Protein AF-A0A951IIK2-F1 (afdb_monomer)

Foldseek 3Di:
DPPFKDKDKDKDWADPDDDGIDIDIWIFIAGNVVGDTDAPVLWFDLVLLVVVLVLQVVVVCVVPVPQQDQLQADPVRHGDRLSVLSSVQSRDNRQWGDDDFWIKGKDAACSRSHHPVVGIDIRIGGLVSCVVRTDPPDDDDD

Nearest PDB structures (foldseek):
  3cyg-assembly2_A  TM=8.219E-01  e=9.522E-06  Fervidobacterium nodosum Rt17-B1
  3s5t-assembly1_A-2  TM=7.894E-01  e=4.458E-05  Bacteroides fragilis NCTC 9343
  3cyg-assembly3_B  TM=7.961E-01  e=1.298E-04  Fervidobacterium nodosum Rt17-B1
  4e72-assembly1_A  TM=6.675E-01  e=1.853E-04  Pseudomonas aerugin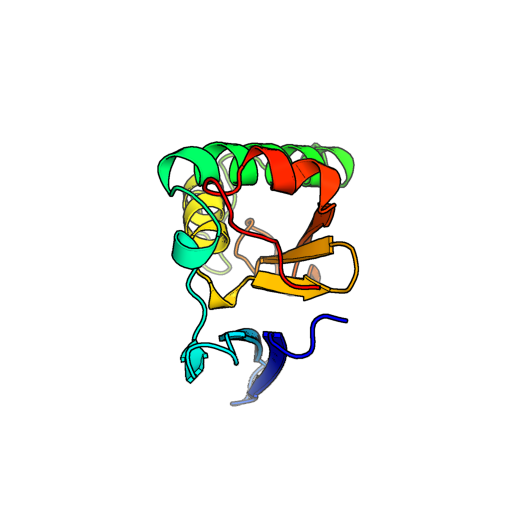osa PAO1
  5dkt-assembly1_A  TM=3.967E-01  e=9.128E+00  Plasmodium falciparum 3D7

Secondary structure (DSSP, 8-state):
--TTEEEEEEEEEE--SSSS-EEEEEEEEEETTTTEEPPHHHHB-HHHHHHHHHHHHHHHHTT-TTS--TT-B-TT-PBP-HHHHHHHHHH-GGGEEEETTEEEEEE-TTTTS--GGG--EEEEEEHHHHGGGBPTT-----

Sequence (142 aa):
MSDRFISVSINSYEYNGGTHGWNETHYLNVDLEHGKAAELEDFFELSRLTRVIALCRQNFHSSNPEEIELDARDAEGKAISVSQNFRRVVLDPDNWSFSKTRAHIRFGIGDLGGGYAQGEQFCTLRYADLRPLLRPGKVLPP

Structure (mmCIF, N/CA/C/O backbone):
data_AF-A0A951IIK2-F1
#
_entry.id   AF-A0A951IIK2-F1
#
loop_
_atom_site.group_PDB
_atom_site.id
_atom_site.type_symbol
_atom_site.label_atom_id
_atom_site.label_alt_id
_atom_site.label_comp_id
_atom_site.label_asym_id
_atom_site.label_entity_id
_atom_site.label_seq_id
_atom_site.pdbx_PDB_ins_code
_atom_site.Cartn_x
_atom_site.Cartn_y
_atom_site.Cartn_z
_atom_site.occupancy
_atom_site.B_iso_or_equiv
_atom_site.auth_seq_id
_atom_site.auth_comp_id
_atom_site.auth_asym_id
_atom_site.auth_atom_id
_atom_site.pdbx_PDB_model_num
ATOM 1 N N . MET A 1 1 ? -3.163 -10.610 17.455 1.00 46.59 1 MET A N 1
ATOM 2 C CA . MET A 1 1 ? -3.860 -10.913 16.199 1.00 46.59 1 MET A CA 1
ATOM 3 C C . MET A 1 1 ? -5.321 -10.653 16.497 1.00 46.59 1 MET A C 1
ATOM 5 O O . MET A 1 1 ? -5.799 -11.125 17.515 1.00 46.59 1 MET A O 1
ATOM 9 N N . SER A 1 2 ? -5.943 -9.746 15.759 1.00 54.03 2 SER A N 1
ATOM 10 C CA . SER A 1 2 ? -7.384 -9.536 15.765 1.00 54.03 2 SER A CA 1
ATOM 11 C C . SER A 1 2 ? -7.933 -10.618 14.861 1.00 54.03 2 SER A C 1
ATOM 13 O O . SER A 1 2 ? -7.572 -10.666 13.688 1.00 54.03 2 SER A O 1
ATOM 15 N N . ASP A 1 3 ? -8.803 -11.461 15.397 1.00 69.19 3 ASP A N 1
ATOM 16 C CA . ASP A 1 3 ? -9.448 -12.547 14.653 1.00 69.19 3 ASP A CA 1
ATOM 17 C C . ASP A 1 3 ? -10.452 -12.020 13.605 1.00 69.19 3 ASP A C 1
ATOM 19 O O . ASP A 1 3 ? -11.256 -12.776 13.070 1.00 69.19 3 ASP A O 1
ATOM 23 N N . ARG A 1 4 ? -10.443 -10.705 13.338 1.00 83.69 4 ARG A N 1
ATOM 24 C CA . ARG A 1 4 ? -11.416 -9.989 12.509 1.00 83.69 4 ARG A CA 1
ATOM 25 C C . ARG A 1 4 ? -10.837 -9.403 11.221 1.00 83.69 4 ARG A C 1
ATOM 27 O O . ARG A 1 4 ? -11.552 -8.709 10.509 1.00 83.69 4 ARG A O 1
ATOM 34 N N . PHE A 1 5 ? -9.560 -9.640 10.922 1.00 89.62 5 PHE A N 1
ATOM 35 C CA . PHE A 1 5 ? -8.944 -9.125 9.701 1.00 89.62 5 PHE A CA 1
ATOM 36 C C . PHE A 1 5 ? -7.944 -10.106 9.099 1.00 89.62 5 PHE A C 1
ATOM 38 O O . PHE A 1 5 ? -7.133 -10.689 9.819 1.00 89.62 5 PHE A O 1
ATOM 45 N N . ILE A 1 6 ? -7.966 -10.231 7.774 1.00 91.31 6 ILE A N 1
ATOM 46 C CA . ILE A 1 6 ? -6.995 -11.013 7.007 1.00 91.31 6 ILE A CA 1
ATOM 47 C C . ILE A 1 6 ? -6.323 -10.099 5.986 1.00 91.31 6 ILE A C 1
ATOM 49 O O . ILE A 1 6 ? -6.997 -9.376 5.262 1.00 91.31 6 ILE A O 1
ATOM 53 N N . SER A 1 7 ? -4.995 -10.176 5.909 1.00 93.50 7 SER A N 1
ATOM 54 C CA . SER A 1 7 ? -4.205 -9.614 4.813 1.00 93.50 7 SER A CA 1
ATOM 55 C C . SER A 1 7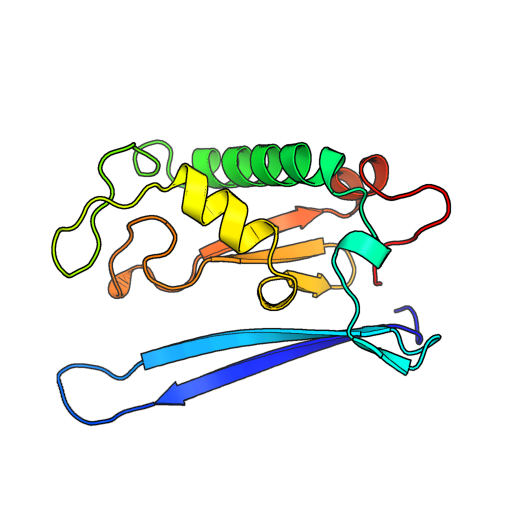 ? -3.553 -10.772 4.061 1.00 93.50 7 SER A C 1
ATOM 57 O O . SER A 1 7 ? -2.800 -11.546 4.657 1.00 93.50 7 SER A O 1
ATOM 59 N N . VAL A 1 8 ? -3.880 -10.934 2.781 1.00 94.00 8 VAL A N 1
ATOM 60 C CA . VAL A 1 8 ? -3.357 -12.002 1.920 1.00 94.00 8 VAL A CA 1
ATOM 61 C C . VAL A 1 8 ? -2.459 -11.392 0.859 1.00 94.00 8 VAL A C 1
ATOM 63 O O . VAL A 1 8 ? -2.852 -10.438 0.203 1.00 94.00 8 VAL A O 1
ATOM 66 N N . SER A 1 9 ? -1.276 -11.971 0.664 1.00 95.31 9 SER A N 1
ATOM 67 C CA . SER A 1 9 ? -0.403 -11.669 -0.471 1.00 95.31 9 SER A CA 1
ATOM 68 C C . SER A 1 9 ? -0.716 -12.615 -1.627 1.00 95.31 9 SER A C 1
ATOM 70 O O . SER A 1 9 ? -0.683 -13.836 -1.461 1.00 95.31 9 SER A O 1
ATOM 72 N N . ILE A 1 10 ? -1.010 -12.048 -2.791 1.00 95.50 10 ILE A N 1
ATOM 73 C CA . ILE A 1 10 ? -1.274 -12.759 -4.037 1.00 95.50 10 ILE A CA 1
ATOM 74 C C . ILE A 1 10 ? -0.110 -12.454 -4.970 1.00 95.50 10 ILE A C 1
ATOM 76 O O . ILE A 1 10 ? 0.034 -11.333 -5.445 1.00 95.50 10 ILE A O 1
ATOM 80 N N . ASN A 1 11 ? 0.727 -13.458 -5.216 1.00 94.50 11 ASN A N 1
ATOM 81 C CA . ASN A 1 11 ? 1.890 -13.333 -6.086 1.00 94.50 11 ASN A CA 1
ATOM 82 C C . ASN A 1 11 ? 1.590 -14.061 -7.390 1.00 94.50 11 ASN A C 1
ATOM 84 O O . ASN A 1 11 ? 1.240 -15.244 -7.378 1.00 94.50 11 ASN A O 1
ATOM 88 N N . SER A 1 12 ? 1.736 -13.358 -8.501 1.00 93.38 12 SER A N 1
ATOM 89 C CA . SER A 1 12 ? 1.581 -13.903 -9.841 1.00 93.38 12 SER A CA 1
ATOM 90 C C . SER A 1 12 ? 2.909 -13.838 -10.583 1.00 93.38 12 SER A C 1
ATOM 92 O O . SER A 1 12 ? 3.729 -12.947 -10.354 1.00 93.38 12 SER A O 1
ATOM 94 N N . TYR A 1 13 ? 3.133 -14.824 -11.444 1.00 93.06 13 TYR A N 1
ATOM 95 C CA . TYR A 1 13 ? 4.263 -14.865 -12.355 1.00 93.06 13 TYR A CA 1
ATOM 96 C C . TYR A 1 13 ? 3.772 -15.338 -13.714 1.00 93.06 13 TYR A C 1
ATOM 98 O O . TYR A 1 13 ? 3.099 -16.366 -13.814 1.00 93.06 13 TYR A O 1
ATOM 106 N N . GLU A 1 14 ? 4.140 -14.600 -14.748 1.00 93.69 14 GLU A N 1
ATOM 107 C CA . GLU A 1 14 ? 3.800 -14.889 -16.129 1.00 93.69 14 GLU A CA 1
ATOM 108 C C . GLU A 1 14 ? 5.072 -14.888 -16.984 1.00 93.69 14 GLU A C 1
ATOM 110 O O . GLU A 1 14 ? 5.948 -14.033 -16.841 1.00 93.69 14 GLU A O 1
ATOM 115 N N . TYR A 1 15 ? 5.191 -15.865 -17.883 1.00 95.06 15 TYR A N 1
ATOM 116 C CA . TYR A 1 15 ? 6.284 -15.934 -18.848 1.00 95.06 15 TYR A CA 1
ATOM 117 C C . TYR A 1 15 ? 5.742 -16.292 -20.226 1.00 95.06 15 TYR A C 1
ATOM 119 O O . TYR A 1 15 ? 5.402 -17.443 -20.498 1.00 95.06 15 TYR A O 1
ATOM 127 N N . ASN A 1 16 ? 5.727 -15.295 -21.108 1.00 92.69 16 ASN A N 1
ATOM 128 C CA . ASN A 1 16 ? 5.167 -15.401 -22.456 1.00 92.69 16 ASN A CA 1
ATOM 129 C C . ASN A 1 16 ? 6.264 -15.416 -23.537 1.00 92.69 16 ASN A C 1
ATOM 131 O O . ASN A 1 16 ? 6.017 -15.061 -24.689 1.00 92.69 16 ASN A O 1
ATOM 135 N N . GLY A 1 17 ? 7.486 -15.818 -23.165 1.00 91.19 17 GLY A N 1
ATOM 136 C CA . GLY A 1 17 ? 8.693 -15.694 -23.989 1.00 91.19 17 GLY A CA 1
ATOM 137 C C . GLY A 1 17 ? 9.448 -14.375 -23.759 1.00 91.19 17 GLY A C 1
ATOM 138 O O . GLY A 1 17 ? 8.953 -13.469 -23.097 1.00 91.19 17 GLY A O 1
ATOM 139 N N . GLY A 1 18 ? 10.672 -14.270 -24.292 1.00 90.56 18 GLY A N 1
ATOM 140 C CA . GLY A 1 18 ? 11.559 -13.109 -24.106 1.00 90.56 18 GLY A CA 1
ATOM 141 C C . GLY A 1 18 ? 12.636 -13.312 -23.032 1.00 90.56 18 GLY A C 1
ATOM 142 O O . GLY A 1 18 ? 12.906 -14.441 -22.614 1.00 90.56 18 GLY A O 1
ATOM 143 N N . THR A 1 19 ? 13.279 -12.212 -22.620 1.00 87.75 19 THR A N 1
ATOM 144 C CA . THR A 1 19 ? 14.479 -12.218 -21.757 1.00 87.75 19 THR A CA 1
ATOM 145 C C . THR A 1 19 ? 14.182 -12.549 -20.291 1.00 87.75 19 THR A C 1
ATOM 147 O O . THR A 1 19 ? 15.019 -13.149 -19.622 1.00 87.75 19 THR A O 1
ATOM 150 N N . HIS A 1 20 ? 13.007 -12.186 -19.779 1.00 86.88 20 HIS A N 1
ATOM 151 C CA . HIS A 1 20 ? 12.573 -12.499 -18.416 1.00 86.88 20 HIS A CA 1
ATOM 152 C C . HIS A 1 20 ? 11.043 -12.600 -18.344 1.00 86.88 20 HIS A C 1
ATOM 154 O O . HIS A 1 20 ? 10.345 -12.176 -19.263 1.00 86.88 20 HIS A O 1
ATOM 160 N N . GLY A 1 21 ? 10.533 -13.191 -17.261 1.00 87.44 21 GLY A N 1
ATOM 161 C CA . GLY A 1 21 ? 9.101 -13.166 -16.950 1.00 87.44 21 GLY A CA 1
ATOM 162 C C . GLY A 1 21 ? 8.672 -11.845 -16.326 1.00 87.44 21 GLY A C 1
ATOM 163 O O . GLY A 1 21 ? 9.484 -10.939 -16.134 1.00 87.44 21 GLY A O 1
ATOM 164 N N . TRP A 1 22 ? 7.390 -11.761 -16.009 1.00 86.44 22 TRP A N 1
ATOM 165 C CA . TRP A 1 22 ? 6.778 -10.666 -15.278 1.00 86.44 22 TRP A CA 1
ATOM 166 C C . TRP A 1 22 ? 6.214 -11.209 -13.971 1.00 86.44 22 TRP A C 1
ATOM 168 O O . TRP A 1 22 ? 5.518 -12.223 -13.975 1.00 86.44 22 TRP A O 1
ATOM 178 N N . ASN A 1 23 ? 6.526 -10.559 -12.854 1.00 88.94 23 ASN A N 1
ATOM 179 C CA . ASN A 1 23 ? 5.944 -10.876 -11.558 1.00 88.94 23 ASN A CA 1
ATOM 180 C C . ASN A 1 23 ? 5.152 -9.685 -11.032 1.00 88.94 23 ASN A C 1
ATOM 182 O O . ASN A 1 23 ? 5.547 -8.535 -11.214 1.00 88.94 23 ASN A O 1
ATOM 186 N N . GLU A 1 24 ? 4.065 -9.975 -10.333 1.00 88.81 24 GLU A N 1
ATOM 187 C CA . GLU A 1 24 ? 3.239 -8.949 -9.716 1.00 88.81 24 GLU A CA 1
ATOM 188 C C . GLU A 1 24 ? 2.649 -9.451 -8.398 1.00 88.81 24 GLU A C 1
ATOM 190 O O . GLU A 1 24 ? 2.118 -10.564 -8.327 1.00 88.81 24 GLU A O 1
ATOM 195 N N . THR A 1 25 ? 2.746 -8.617 -7.365 1.00 93.19 25 THR A N 1
ATOM 196 C CA . THR A 1 25 ? 2.243 -8.887 -6.014 1.00 93.19 25 THR A CA 1
ATOM 197 C C . THR A 1 25 ? 1.080 -7.965 -5.647 1.00 93.19 25 THR A C 1
ATOM 199 O O . THR A 1 25 ? 1.298 -6.803 -5.342 1.00 93.19 25 THR A O 1
ATOM 202 N N . HIS A 1 26 ? -0.144 -8.463 -5.542 1.00 94.12 26 HIS A N 1
ATOM 203 C CA . HIS A 1 26 ? -1.254 -7.670 -4.988 1.00 94.12 26 HIS A CA 1
ATOM 204 C C . HIS A 1 26 ? -1.658 -8.184 -3.617 1.00 94.12 26 HIS A C 1
ATOM 206 O O . HIS A 1 26 ? -1.362 -9.325 -3.253 1.00 94.12 26 HIS A O 1
ATOM 212 N N . TYR A 1 27 ? -2.346 -7.354 -2.846 1.00 96.31 27 TYR A N 1
ATOM 213 C CA . TYR A 1 27 ? -2.831 -7.715 -1.527 1.00 96.31 27 TYR A CA 1
ATOM 214 C C . TYR A 1 27 ? -4.348 -7.673 -1.463 1.00 96.31 27 TYR A C 1
ATOM 216 O O . TYR A 1 27 ? -4.976 -6.705 -1.867 1.00 96.31 27 TYR A O 1
ATOM 224 N N . LEU A 1 28 ? -4.934 -8.714 -0.875 1.00 95.31 28 LEU A N 1
ATOM 225 C CA . LEU A 1 28 ? -6.344 -8.732 -0.519 1.00 95.31 28 LEU A CA 1
ATOM 226 C C . LEU A 1 28 ? -6.476 -8.541 0.987 1.00 95.31 28 LEU A C 1
ATOM 228 O O . LEU A 1 28 ? -6.037 -9.374 1.783 1.00 95.31 28 LEU A O 1
ATOM 232 N N . ASN A 1 29 ? -7.118 -7.445 1.363 1.00 95.12 29 ASN A N 1
ATOM 233 C CA . ASN A 1 29 ? -7.411 -7.097 2.741 1.00 95.12 29 ASN A CA 1
ATOM 234 C C . ASN A 1 29 ? -8.892 -7.344 3.015 1.00 95.12 29 ASN A C 1
ATOM 236 O O . ASN A 1 29 ? -9.742 -6.790 2.327 1.00 95.12 29 ASN A O 1
ATOM 240 N N . VAL A 1 30 ? -9.213 -8.180 4.000 1.00 94.25 30 VAL A N 1
ATOM 241 C CA . VAL A 1 30 ? -10.589 -8.603 4.291 1.00 94.25 30 VAL A CA 1
ATOM 242 C C . VAL A 1 30 ? -10.954 -8.239 5.720 1.00 94.25 30 VAL A C 1
ATOM 244 O O . VAL A 1 30 ? -10.312 -8.688 6.672 1.00 94.25 30 VAL A O 1
ATOM 247 N N . ASP A 1 31 ? -12.026 -7.466 5.855 1.00 91.38 31 ASP A N 1
ATOM 248 C CA . ASP A 1 31 ? -12.722 -7.235 7.112 1.00 91.38 31 ASP A CA 1
ATOM 249 C C . ASP A 1 31 ? -13.691 -8.399 7.358 1.00 91.38 31 ASP A C 1
ATOM 251 O O . ASP A 1 31 ? -14.721 -8.531 6.690 1.00 91.38 31 ASP A O 1
ATOM 255 N N . LEU A 1 32 ? -13.346 -9.264 8.313 1.00 90.31 32 LEU A N 1
ATOM 256 C CA . LEU A 1 32 ? -14.142 -10.445 8.643 1.00 90.31 32 LEU A CA 1
ATOM 257 C C . LEU A 1 32 ? -15.382 -10.111 9.475 1.00 90.31 32 LEU A C 1
ATOM 259 O O . LEU A 1 32 ? -16.304 -10.919 9.523 1.00 90.31 32 LEU A O 1
ATOM 263 N N . GLU A 1 33 ? -15.418 -8.953 10.137 1.00 87.38 33 GLU A N 1
ATOM 264 C CA . GLU A 1 33 ? -16.589 -8.527 10.908 1.00 87.38 33 GLU A CA 1
ATOM 265 C C . GLU A 1 33 ? -17.741 -8.155 9.973 1.00 87.38 33 GLU A C 1
ATOM 267 O O . GLU A 1 33 ? -18.891 -8.508 10.230 1.00 87.38 33 GLU A O 1
ATOM 272 N N . HIS A 1 34 ? -17.417 -7.502 8.857 1.00 89.31 34 HIS A N 1
ATOM 273 C CA . HIS A 1 34 ? -18.400 -7.067 7.864 1.00 89.31 34 HIS A CA 1
ATOM 274 C C . HIS A 1 34 ? -18.466 -7.972 6.624 1.00 89.31 34 HIS A C 1
ATOM 276 O O . HIS A 1 34 ? -19.339 -7.778 5.780 1.00 89.31 34 HIS A O 1
ATOM 282 N N . GLY A 1 35 ? -17.564 -8.951 6.500 1.00 91.94 35 GLY A N 1
ATOM 283 C CA . GLY A 1 35 ? -17.532 -9.900 5.386 1.00 91.94 35 GLY A CA 1
ATOM 284 C C . GLY A 1 35 ? -17.230 -9.246 4.035 1.00 91.94 35 GLY A C 1
ATOM 285 O O . GLY A 1 35 ? -17.811 -9.642 3.026 1.00 91.94 35 GLY A O 1
ATOM 286 N N . LYS A 1 36 ? -16.361 -8.228 4.009 1.00 94.25 36 LYS A N 1
ATOM 287 C CA . LYS A 1 36 ? -16.052 -7.448 2.799 1.00 94.25 36 LYS A CA 1
ATOM 288 C C . LYS A 1 36 ? -14.553 -7.220 2.609 1.00 94.25 36 LYS A C 1
ATOM 290 O O . LYS A 1 36 ? -13.780 -7.290 3.565 1.00 94.25 36 LYS A O 1
ATOM 295 N N . ALA A 1 37 ? -14.165 -6.891 1.377 1.00 94.19 37 ALA A N 1
ATOM 296 C CA . ALA A 1 37 ? -12.862 -6.289 1.122 1.00 94.19 37 ALA A CA 1
ATOM 297 C C . ALA A 1 37 ? -12.760 -4.959 1.885 1.00 94.19 37 ALA A C 1
ATOM 299 O O . ALA A 1 37 ? -13.720 -4.184 1.941 1.00 94.19 37 ALA A O 1
ATOM 300 N N . ALA A 1 38 ? -11.624 -4.750 2.537 1.00 92.81 38 ALA A N 1
ATOM 301 C CA . ALA A 1 38 ? -11.354 -3.561 3.315 1.00 92.81 38 ALA A CA 1
ATOM 302 C C . ALA A 1 38 ? -10.770 -2.482 2.407 1.00 92.81 38 ALA A C 1
ATOM 304 O O . ALA A 1 38 ? -9.736 -2.681 1.770 1.00 92.81 38 ALA A O 1
ATOM 305 N N . GLU A 1 39 ? -11.415 -1.326 2.403 1.00 92.31 39 GLU A N 1
ATOM 306 C CA . GLU A 1 39 ? -10.985 -0.164 1.639 1.00 92.31 39 GLU A CA 1
ATOM 307 C C . GLU A 1 39 ? -10.122 0.750 2.514 1.00 92.31 39 GLU A C 1
ATOM 309 O O . GLU A 1 39 ? -10.263 0.787 3.740 1.00 92.31 39 GLU A O 1
ATOM 314 N N . LEU A 1 40 ? -9.264 1.579 1.912 1.00 91.25 40 LEU A N 1
ATOM 315 C CA . LEU A 1 40 ? -8.485 2.559 2.686 1.00 91.25 40 LEU A CA 1
ATOM 316 C C . LEU A 1 40 ? -9.382 3.522 3.471 1.00 91.25 40 LEU A C 1
ATOM 318 O O . LEU A 1 40 ? -9.029 3.951 4.572 1.00 91.25 40 LEU A O 1
ATOM 322 N N . GLU A 1 41 ? -10.560 3.829 2.930 1.00 89.81 41 GLU A N 1
ATOM 323 C CA . GLU A 1 41 ? -11.547 4.689 3.576 1.00 89.81 41 GLU A CA 1
ATOM 324 C C . GLU A 1 41 ? -12.156 4.086 4.843 1.00 89.81 41 GLU A C 1
ATOM 326 O O . GLU A 1 41 ? -12.640 4.841 5.690 1.00 89.81 41 GLU A O 1
ATOM 331 N N . ASP A 1 42 ? -12.099 2.763 5.019 1.00 89.25 42 ASP A N 1
ATOM 332 C CA . ASP A 1 42 ? -12.566 2.105 6.240 1.00 89.25 42 ASP A CA 1
ATOM 333 C C . ASP A 1 42 ? -11.671 2.439 7.446 1.00 89.25 42 ASP A C 1
ATOM 335 O O . ASP A 1 42 ? -12.141 2.418 8.591 1.00 89.25 42 ASP A O 1
ATOM 339 N N . PHE A 1 43 ? -10.409 2.811 7.196 1.00 88.56 43 PHE A N 1
ATOM 340 C CA . PHE A 1 43 ? -9.403 3.129 8.214 1.00 88.56 43 PHE A CA 1
ATOM 341 C C . PHE A 1 43 ? -9.071 4.618 8.274 1.00 88.56 43 PHE A C 1
ATOM 343 O O . PHE A 1 43 ? -8.985 5.195 9.360 1.00 88.56 43 PHE A O 1
ATOM 350 N N . PHE A 1 44 ? -8.875 5.242 7.114 1.00 90.75 44 PHE A N 1
ATOM 351 C CA . PHE A 1 44 ? -8.322 6.582 6.975 1.00 90.75 44 PHE A CA 1
ATOM 352 C C . PHE A 1 44 ? -9.348 7.553 6.388 1.00 90.75 44 PHE A C 1
ATOM 354 O O . PHE A 1 44 ? -10.221 7.197 5.597 1.00 90.75 44 PHE A O 1
ATOM 361 N N . GLU A 1 45 ? -9.229 8.827 6.756 1.00 84.69 45 GLU A N 1
ATOM 362 C CA . GLU A 1 45 ? -9.840 9.897 5.967 1.00 84.69 45 GLU A CA 1
ATOM 363 C C . GLU A 1 45 ? -8.962 10.132 4.731 1.00 84.69 45 GLU A C 1
ATOM 365 O O . GLU A 1 45 ? -7.750 10.306 4.870 1.00 84.69 45 GLU A O 1
ATOM 370 N N . LEU A 1 46 ? -9.546 10.188 3.528 1.00 78.06 46 LEU A N 1
ATOM 371 C CA . LEU A 1 46 ? -8.777 10.396 2.289 1.00 78.06 46 LEU A CA 1
ATOM 372 C C . LEU A 1 46 ? -7.901 11.657 2.337 1.00 78.06 46 LEU A C 1
ATOM 374 O O . LEU A 1 46 ? -6.771 11.660 1.852 1.00 78.06 46 LEU A O 1
ATOM 378 N N . SER A 1 47 ? -8.391 12.721 2.978 1.00 80.62 47 SER A N 1
ATOM 379 C CA . SER A 1 47 ? -7.646 13.969 3.188 1.00 80.62 47 SER A CA 1
ATOM 380 C C . SER A 1 47 ? -6.353 13.770 3.992 1.00 80.62 47 SER A C 1
ATOM 382 O O . SER A 1 47 ? -5.394 14.523 3.815 1.00 80.62 47 SER A O 1
ATOM 384 N N . ARG A 1 48 ? -6.291 12.735 4.841 1.00 82.75 48 ARG A N 1
ATOM 385 C CA . ARG A 1 48 ? -5.126 12.382 5.662 1.00 82.75 48 ARG A CA 1
ATOM 386 C C . ARG A 1 48 ? -4.150 11.449 4.948 1.00 82.75 48 ARG A C 1
ATOM 388 O O . ARG A 1 48 ? -3.001 11.360 5.380 1.00 82.75 48 ARG A O 1
ATOM 395 N N . LEU A 1 49 ? -4.532 10.827 3.829 1.00 82.44 49 LEU A N 1
ATOM 396 C CA . LEU A 1 49 ? -3.621 9.986 3.038 1.00 82.44 49 LEU A CA 1
ATOM 397 C C . LEU A 1 49 ? -2.475 10.796 2.410 1.00 82.44 49 LEU A C 1
ATOM 399 O O . LEU A 1 49 ? -1.376 10.275 2.246 1.00 82.44 49 LEU A O 1
ATOM 403 N N . THR A 1 50 ? -2.640 12.106 2.204 1.00 84.06 50 THR A N 1
ATOM 404 C CA . THR A 1 50 ? -1.521 13.002 1.853 1.00 84.06 50 THR A CA 1
ATOM 405 C C . THR A 1 50 ? -0.395 12.955 2.894 1.00 84.06 50 THR A C 1
ATOM 407 O O . THR A 1 50 ? 0.785 13.044 2.549 1.00 84.06 50 THR A O 1
ATOM 410 N N . ARG A 1 51 ? -0.726 12.761 4.180 1.00 86.69 51 ARG A N 1
ATOM 411 C CA . ARG A 1 51 ? 0.279 12.612 5.238 1.00 86.69 51 ARG A CA 1
ATOM 412 C C . ARG A 1 51 ? 0.965 11.247 5.188 1.00 86.69 51 ARG A C 1
ATOM 414 O O . ARG A 1 51 ? 2.158 11.189 5.466 1.00 86.69 51 ARG A O 1
ATOM 421 N N . VAL A 1 52 ? 0.259 10.193 4.778 1.00 87.56 52 VAL A N 1
ATOM 422 C CA . VAL A 1 52 ? 0.852 8.871 4.503 1.00 87.56 52 VAL A CA 1
ATOM 423 C C . VAL A 1 52 ? 1.868 8.968 3.365 1.00 87.56 52 VAL A C 1
ATOM 425 O O . VAL A 1 52 ? 2.992 8.503 3.520 1.00 87.56 52 VAL A O 1
ATOM 428 N N . ILE A 1 53 ? 1.526 9.656 2.269 1.00 85.56 53 ILE A N 1
ATOM 429 C CA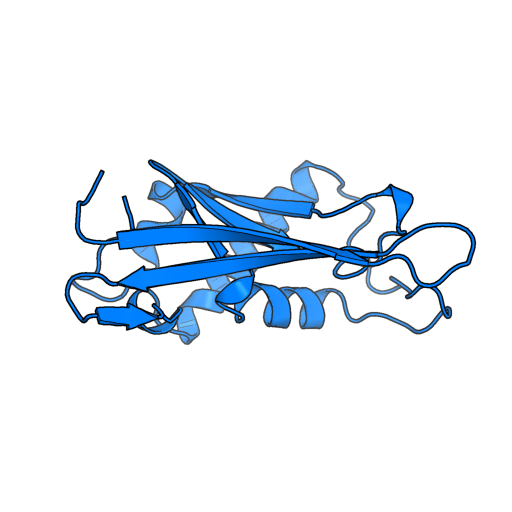 . ILE A 1 53 ? 2.453 9.902 1.151 1.00 85.56 53 ILE A CA 1
ATOM 430 C C . ILE A 1 53 ? 3.723 10.603 1.652 1.00 85.56 53 ILE A C 1
ATOM 432 O O . ILE A 1 53 ? 4.834 10.188 1.326 1.00 85.56 53 ILE A O 1
ATOM 436 N N . ALA A 1 54 ? 3.576 11.640 2.484 1.00 84.62 54 ALA A N 1
ATOM 437 C CA . ALA A 1 54 ? 4.718 12.346 3.060 1.00 84.62 54 ALA A CA 1
ATOM 438 C C . ALA A 1 54 ? 5.582 11.443 3.963 1.00 84.62 54 ALA A C 1
ATOM 440 O O . ALA A 1 54 ? 6.806 11.494 3.864 1.00 84.62 54 ALA A O 1
ATOM 441 N N . LEU A 1 55 ? 4.962 10.602 4.800 1.00 86.81 55 LEU A N 1
ATOM 442 C CA . LEU A 1 55 ? 5.673 9.621 5.631 1.00 86.81 55 LEU A CA 1
ATOM 443 C C . LEU A 1 55 ? 6.444 8.610 4.771 1.00 86.81 55 LEU A C 1
ATOM 445 O O . LEU A 1 55 ? 7.605 8.326 5.054 1.00 86.81 55 LEU A O 1
ATOM 449 N N . CYS A 1 56 ? 5.840 8.116 3.688 1.00 85.81 56 CYS A N 1
ATOM 450 C CA . CYS A 1 56 ? 6.517 7.199 2.777 1.00 85.81 56 CYS A CA 1
ATOM 451 C C . CYS A 1 56 ? 7.706 7.838 2.078 1.00 85.81 56 CYS A C 1
ATOM 453 O O . CYS A 1 56 ? 8.787 7.256 2.075 1.00 85.81 56 CYS A O 1
ATOM 455 N N . ARG A 1 57 ? 7.549 9.054 1.547 1.00 80.06 57 ARG A N 1
ATOM 456 C CA . ARG A 1 57 ? 8.666 9.767 0.914 1.00 80.06 57 ARG A CA 1
ATOM 457 C C . ARG A 1 57 ? 9.833 9.959 1.878 1.00 80.06 57 ARG A C 1
ATOM 459 O O . ARG A 1 57 ? 10.973 9.747 1.486 1.00 80.06 57 ARG A O 1
ATOM 466 N N . GLN A 1 58 ? 9.567 10.301 3.140 1.00 77.56 58 GLN A N 1
ATOM 467 C CA . GLN A 1 58 ? 10.620 10.430 4.157 1.00 77.56 58 GLN A CA 1
ATOM 468 C C . GLN A 1 58 ? 11.372 9.114 4.396 1.00 77.56 58 GLN A C 1
ATOM 470 O O . GLN A 1 58 ? 12.592 9.134 4.532 1.00 77.56 58 GLN A O 1
ATOM 475 N N . ASN A 1 59 ? 10.665 7.981 4.400 1.00 71.44 59 ASN A N 1
ATOM 476 C CA . ASN A 1 59 ? 11.285 6.665 4.55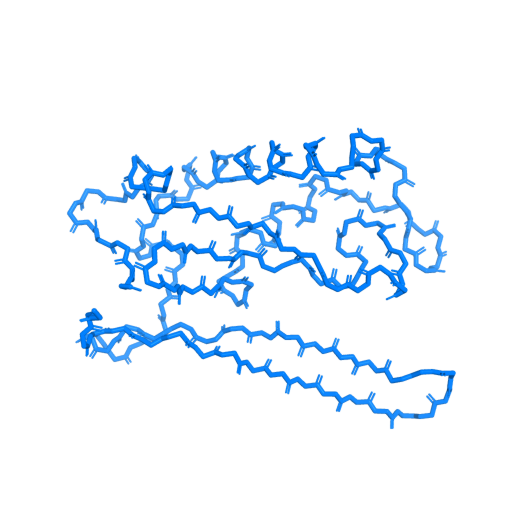9 1.00 71.44 59 ASN A CA 1
ATOM 477 C C . ASN A 1 59 ? 12.099 6.219 3.331 1.00 71.44 59 ASN A C 1
ATOM 479 O O . ASN A 1 59 ? 13.059 5.472 3.495 1.00 71.44 59 ASN A O 1
ATOM 483 N N . PHE A 1 60 ? 11.754 6.676 2.124 1.00 71.62 60 PHE A N 1
ATOM 484 C CA . PHE A 1 60 ? 12.537 6.381 0.918 1.00 71.62 60 PHE A CA 1
ATOM 485 C C . PHE A 1 60 ? 13.746 7.310 0.738 1.00 71.62 60 PHE A C 1
ATOM 487 O O . PHE A 1 60 ? 14.828 6.848 0.388 1.00 71.62 60 PHE A O 1
ATOM 494 N N . HIS A 1 61 ? 13.623 8.606 1.052 1.00 56.69 61 HIS A N 1
ATOM 495 C CA . HIS A 1 61 ? 14.758 9.538 0.982 1.00 56.69 61 HIS A CA 1
ATOM 496 C C . HIS A 1 61 ? 15.904 9.162 1.937 1.00 56.69 61 HIS A C 1
ATOM 498 O O . HIS A 1 61 ? 17.050 9.521 1.683 1.00 56.69 61 HIS A O 1
ATOM 504 N N . SER A 1 62 ? 15.628 8.429 3.021 1.00 48.81 62 SER A N 1
ATOM 505 C CA . SER A 1 62 ? 16.670 7.918 3.920 1.00 48.81 62 SER A CA 1
ATOM 506 C C . SER A 1 62 ? 17.382 6.663 3.400 1.00 48.81 62 SER A C 1
ATOM 508 O O . SER A 1 62 ? 18.420 6.303 3.950 1.00 48.81 62 SER A O 1
ATOM 510 N N . SER A 1 63 ? 16.851 6.006 2.361 1.00 48.50 63 SER A N 1
ATOM 511 C CA . SER A 1 63 ? 17.404 4.778 1.771 1.00 48.50 63 SER A CA 1
ATOM 512 C C . SER A 1 63 ? 18.025 4.980 0.383 1.00 48.50 63 SER A C 1
ATOM 514 O O . SER A 1 63 ? 18.923 4.220 0.038 1.00 48.50 63 SER A O 1
ATOM 516 N N . ASN A 1 64 ? 17.630 6.017 -0.367 1.00 50.03 64 ASN A N 1
ATOM 517 C CA . ASN A 1 64 ? 18.344 6.489 -1.561 1.00 50.03 64 ASN A CA 1
ATOM 518 C C . ASN A 1 64 ? 18.023 7.981 -1.827 1.00 50.03 64 ASN A C 1
ATOM 520 O O . ASN A 1 64 ? 17.020 8.296 -2.473 1.00 50.03 64 ASN A O 1
ATOM 524 N N . PRO A 1 65 ? 18.816 8.933 -1.296 1.00 45.53 65 PRO A N 1
ATOM 525 C CA . PRO A 1 65 ? 18.485 10.361 -1.348 1.00 45.53 65 PRO A CA 1
ATOM 526 C C . PRO A 1 65 ? 18.510 10.984 -2.757 1.00 45.53 65 PRO A C 1
ATOM 528 O O . PRO A 1 65 ? 17.920 12.049 -2.924 1.00 45.53 65 PRO A O 1
ATOM 531 N N . GLU A 1 66 ? 19.123 10.333 -3.753 1.00 47.25 66 GLU A N 1
ATOM 532 C CA . GLU A 1 66 ? 19.336 10.881 -5.108 1.00 47.25 66 GLU A CA 1
ATOM 533 C C . GLU A 1 66 ? 18.365 10.355 -6.192 1.00 47.25 66 GLU A C 1
ATOM 535 O O . GLU A 1 66 ? 18.338 10.903 -7.286 1.00 47.25 66 GLU A O 1
ATOM 540 N N . GLU A 1 67 ? 17.529 9.339 -5.928 1.00 50.91 67 GLU A N 1
ATOM 541 C CA . GLU A 1 67 ? 16.765 8.645 -6.997 1.00 50.91 67 GLU A CA 1
ATOM 542 C C . GLU A 1 67 ? 15.291 9.062 -7.154 1.00 50.91 67 GLU A C 1
ATOM 544 O O . GLU A 1 67 ? 14.638 8.666 -8.116 1.00 50.91 67 GLU A O 1
ATOM 549 N N . ILE A 1 68 ? 14.740 9.892 -6.264 1.00 53.72 68 ILE A N 1
ATOM 550 C CA . ILE A 1 68 ? 13.361 10.402 -6.405 1.00 53.72 68 ILE A CA 1
ATOM 551 C C . ILE A 1 68 ? 13.406 11.794 -7.043 1.00 53.72 68 ILE A C 1
ATOM 553 O O . ILE A 1 68 ? 12.919 12.772 -6.471 1.00 53.72 68 ILE A O 1
ATOM 557 N N . GLU A 1 69 ? 14.032 11.899 -8.212 1.00 52.97 69 GLU A N 1
ATOM 558 C CA . GLU A 1 69 ? 14.001 13.115 -9.022 1.00 52.97 69 GLU A CA 1
ATOM 559 C C . GLU A 1 69 ? 13.019 13.012 -10.192 1.00 52.97 69 GLU A C 1
ATOM 561 O O . GLU A 1 69 ? 12.623 11.945 -10.659 1.00 52.97 69 GLU A O 1
ATOM 566 N N . LEU A 1 70 ? 12.582 14.194 -10.616 1.00 48.22 70 LEU A N 1
ATOM 567 C CA . LEU A 1 70 ? 11.486 14.502 -11.534 1.00 48.22 70 LEU A CA 1
ATOM 568 C C . LEU A 1 70 ? 11.696 14.014 -12.987 1.00 48.22 70 LEU A C 1
ATOM 570 O O . LEU A 1 70 ? 10.855 14.311 -13.833 1.00 48.22 70 LEU A O 1
ATOM 574 N N . ASP A 1 71 ? 12.754 13.240 -13.245 1.00 52.09 71 ASP A N 1
ATOM 575 C CA . ASP A 1 71 ? 13.182 12.754 -14.563 1.00 52.09 71 ASP A CA 1
ATOM 576 C C . ASP A 1 71 ? 13.178 11.222 -14.694 1.00 52.09 71 ASP A C 1
ATOM 578 O O . ASP A 1 71 ? 13.720 10.682 -15.662 1.00 52.09 71 ASP A O 1
ATOM 582 N N . ALA A 1 72 ? 12.550 10.508 -13.753 1.00 63.31 72 ALA A N 1
ATOM 583 C CA . ALA A 1 72 ? 12.272 9.083 -13.905 1.00 63.31 72 ALA A CA 1
ATOM 584 C C . ALA A 1 72 ? 11.648 8.806 -15.280 1.00 63.31 72 ALA A C 1
ATOM 586 O O . ALA A 1 72 ? 10.730 9.510 -15.706 1.00 63.31 72 ALA A O 1
ATOM 587 N N . ARG A 1 73 ? 12.136 7.783 -15.979 1.00 64.12 73 ARG A N 1
ATOM 588 C CA . ARG A 1 73 ? 11.580 7.340 -17.259 1.00 64.12 73 ARG A CA 1
ATOM 589 C C . ARG A 1 73 ? 11.238 5.862 -17.183 1.00 64.12 73 ARG A C 1
ATOM 591 O O . ARG A 1 73 ? 11.924 5.117 -16.491 1.00 64.12 73 ARG A O 1
ATOM 598 N N . ASP A 1 74 ? 10.165 5.458 -17.853 1.00 65.00 74 ASP A N 1
ATOM 599 C CA . ASP A 1 74 ?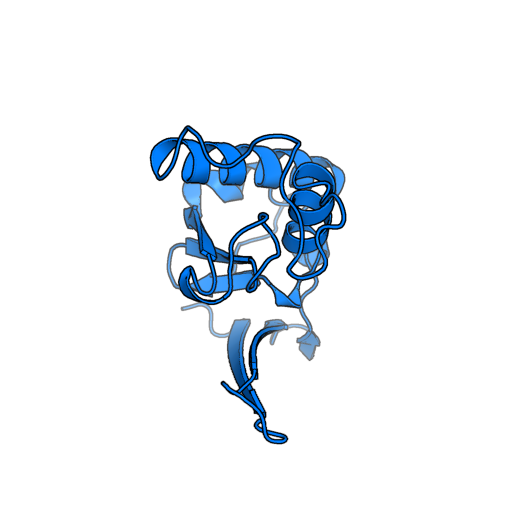 9.846 4.038 -18.003 1.00 65.00 74 ASP A CA 1
ATOM 600 C C . ASP A 1 74 ? 10.841 3.349 -18.950 1.00 65.00 74 ASP A C 1
ATOM 602 O O . ASP A 1 74 ? 11.776 3.970 -19.470 1.00 65.00 74 ASP A O 1
ATOM 606 N N . ALA A 1 75 ? 10.665 2.042 -19.151 1.00 63.38 75 ALA A N 1
ATOM 607 C CA . ALA A 1 75 ? 11.529 1.249 -20.021 1.00 63.38 75 ALA A CA 1
ATOM 608 C C . ALA A 1 75 ? 11.514 1.754 -21.479 1.00 63.38 75 ALA A C 1
ATOM 610 O O . ALA A 1 75 ? 12.471 1.543 -22.224 1.00 63.38 75 ALA A O 1
ATOM 611 N N . GLU A 1 76 ? 10.460 2.471 -21.867 1.00 66.31 76 GLU A N 1
ATOM 612 C CA . GLU A 1 76 ? 10.249 3.088 -23.172 1.00 66.31 76 GLU A CA 1
ATOM 613 C C . GLU A 1 76 ? 10.789 4.530 -23.246 1.00 66.31 76 GLU A C 1
ATOM 615 O O . GLU A 1 76 ? 10.697 5.188 -24.286 1.00 66.31 76 GLU A O 1
ATOM 620 N N . GLY A 1 77 ? 11.379 5.039 -22.161 1.00 68.06 77 GLY A N 1
ATOM 621 C CA . GLY A 1 77 ? 11.972 6.369 -22.097 1.00 68.06 77 GLY A CA 1
ATOM 622 C C . GLY A 1 77 ? 10.959 7.500 -21.890 1.00 68.06 77 GLY A C 1
ATOM 623 O O . GLY A 1 77 ? 11.322 8.672 -22.038 1.00 68.06 77 GLY A O 1
ATOM 624 N N . LYS A 1 78 ? 9.700 7.212 -21.554 1.00 71.25 78 LYS A N 1
ATOM 625 C CA . LYS A 1 78 ? 8.667 8.215 -21.268 1.00 71.25 78 LYS A CA 1
ATOM 626 C C . LYS A 1 78 ? 8.793 8.708 -19.833 1.00 71.25 78 LYS A C 1
ATOM 628 O O . LYS A 1 78 ? 8.963 7.925 -18.909 1.00 71.25 78 LYS A O 1
ATOM 633 N N . ALA A 1 79 ? 8.667 10.021 -19.647 1.00 71.25 79 ALA A N 1
ATOM 634 C CA . ALA A 1 79 ? 8.728 10.637 -18.326 1.00 71.25 79 ALA A CA 1
ATOM 635 C C . ALA A 1 79 ? 7.632 10.091 -17.390 1.00 71.25 79 ALA A C 1
ATOM 637 O O . ALA A 1 79 ? 6.443 10.091 -17.724 1.00 71.25 79 ALA A O 1
ATOM 638 N N . ILE A 1 80 ? 8.051 9.676 -16.201 1.00 68.94 80 ILE A N 1
ATOM 639 C CA . ILE A 1 80 ? 7.225 9.206 -15.101 1.00 68.94 80 ILE A CA 1
ATOM 640 C C . ILE A 1 80 ? 7.065 10.351 -14.108 1.00 68.94 80 ILE A C 1
ATOM 642 O O . ILE A 1 80 ? 8.030 10.882 -13.559 1.00 68.94 80 ILE A O 1
ATOM 646 N N . SER A 1 81 ? 5.817 10.694 -13.796 1.00 76.69 81 SER A N 1
ATOM 647 C CA . SER A 1 81 ? 5.546 11.562 -12.656 1.00 76.69 81 SER A CA 1
ATOM 648 C C . SER A 1 81 ? 5.595 10.737 -11.372 1.00 76.69 81 SER A C 1
ATOM 650 O O . SER A 1 81 ? 4.576 10.225 -10.910 1.00 76.69 81 SER A O 1
ATOM 652 N N . VAL A 1 82 ? 6.783 10.630 -10.772 1.00 75.25 82 VAL A N 1
ATOM 653 C CA . VAL A 1 82 ? 7.002 9.870 -9.527 1.00 75.25 82 VAL A CA 1
ATOM 654 C C . VAL A 1 82 ? 6.029 10.313 -8.433 1.00 75.25 82 VAL A C 1
ATOM 656 O O . VAL A 1 82 ? 5.435 9.488 -7.749 1.00 75.25 82 VAL A O 1
ATOM 659 N N . SER A 1 83 ? 5.762 11.616 -8.324 1.00 75.75 83 SER A N 1
ATOM 660 C CA . SER A 1 83 ? 4.773 12.161 -7.386 1.00 75.75 83 SER A CA 1
ATOM 661 C C . SER A 1 83 ? 3.342 11.665 -7.645 1.00 75.75 83 SER A C 1
ATOM 663 O O . SER A 1 83 ? 2.612 11.381 -6.692 1.00 75.75 83 SER A O 1
ATOM 665 N N . GLN A 1 84 ? 2.918 11.557 -8.911 1.00 81.25 84 GLN A N 1
ATOM 666 C CA . GLN A 1 84 ? 1.597 11.015 -9.249 1.00 81.25 84 GLN A CA 1
ATOM 667 C C . GLN A 1 84 ? 1.535 9.508 -9.002 1.00 81.25 84 GLN A C 1
ATOM 669 O O . GLN A 1 84 ? 0.542 9.043 -8.445 1.00 81.25 84 GLN A O 1
ATOM 674 N N . ASN A 1 85 ? 2.597 8.766 -9.331 1.00 84.75 85 ASN A N 1
ATOM 675 C CA . ASN A 1 85 ? 2.686 7.337 -9.040 1.00 84.75 85 ASN A CA 1
ATOM 676 C C . ASN A 1 85 ? 2.663 7.064 -7.539 1.00 84.75 85 ASN A C 1
ATOM 678 O O . ASN A 1 85 ? 1.897 6.215 -7.100 1.00 84.75 85 ASN A O 1
ATOM 682 N N . PHE A 1 86 ? 3.382 7.853 -6.736 1.00 85.81 86 PHE A N 1
ATOM 683 C CA . PHE A 1 86 ? 3.298 7.787 -5.277 1.00 85.81 86 PHE A CA 1
ATOM 684 C C . PHE A 1 86 ? 1.868 7.917 -4.785 1.00 85.81 86 PHE A C 1
ATOM 686 O O . PHE A 1 86 ? 1.409 7.124 -3.967 1.00 85.81 86 PHE A O 1
ATOM 693 N N . ARG A 1 87 ? 1.150 8.918 -5.295 1.00 87.44 87 ARG A N 1
ATOM 694 C CA . ARG A 1 87 ? -0.245 9.118 -4.927 1.00 87.44 87 ARG A CA 1
ATOM 695 C C . ARG A 1 87 ? -1.112 7.945 -5.375 1.00 87.44 87 ARG A C 1
ATOM 697 O O . ARG A 1 87 ? -1.917 7.489 -4.578 1.00 87.44 87 ARG A O 1
ATOM 704 N N . ARG A 1 88 ? -0.957 7.463 -6.609 1.00 91.19 88 ARG A N 1
ATOM 705 C CA . ARG A 1 88 ? -1.719 6.322 -7.137 1.00 91.19 88 ARG A CA 1
ATOM 706 C C . ARG A 1 88 ? -1.512 5.080 -6.273 1.00 91.19 88 ARG A C 1
ATOM 708 O O . ARG A 1 88 ? -2.488 4.541 -5.776 1.00 91.19 88 ARG A O 1
ATOM 715 N N . VAL A 1 89 ? -0.258 4.693 -6.050 1.00 92.25 89 VAL A N 1
ATOM 716 C CA . VAL A 1 89 ? 0.115 3.498 -5.285 1.00 92.25 89 VAL A CA 1
ATOM 717 C C . VAL A 1 89 ? -0.411 3.569 -3.852 1.00 92.25 89 VAL A C 1
ATOM 719 O O . VAL A 1 89 ? -1.006 2.617 -3.365 1.00 92.25 89 VAL A O 1
ATOM 722 N N . VAL A 1 90 ? -0.253 4.714 -3.177 1.00 91.88 90 VAL A N 1
ATOM 723 C CA . VAL A 1 90 ? -0.717 4.875 -1.788 1.00 91.88 90 VAL A CA 1
ATOM 724 C C . VAL A 1 90 ? -2.244 4.869 -1.677 1.00 91.88 90 VAL A C 1
ATOM 726 O O . VAL A 1 90 ? -2.758 4.459 -0.641 1.00 91.88 90 VAL A O 1
ATOM 729 N N . LEU A 1 91 ? -2.968 5.335 -2.697 1.00 92.31 91 LEU A N 1
ATOM 730 C CA . LEU A 1 91 ? -4.437 5.375 -2.702 1.00 92.31 91 LEU A CA 1
ATOM 731 C C . LEU A 1 91 ? -5.090 4.061 -3.144 1.00 92.31 91 LEU A C 1
ATOM 733 O O . LEU A 1 91 ? -6.311 3.955 -3.077 1.00 92.31 91 LEU A O 1
ATOM 737 N N . ASP A 1 92 ? -4.303 3.094 -3.592 1.00 94.31 92 ASP A N 1
ATOM 738 C CA . ASP A 1 92 ? -4.790 1.813 -4.077 1.00 94.31 92 ASP A CA 1
ATOM 739 C C . ASP A 1 92 ? -4.682 0.760 -2.957 1.00 94.31 92 ASP A C 1
ATOM 741 O O . ASP A 1 92 ? -3.563 0.457 -2.524 1.00 94.31 92 ASP A O 1
ATOM 745 N N . PRO A 1 93 ? -5.812 0.235 -2.441 1.00 94.12 93 PRO A N 1
ATOM 746 C CA . PRO A 1 93 ? -5.821 -0.727 -1.339 1.00 94.12 93 PRO A CA 1
ATOM 747 C C . PRO A 1 93 ? -5.070 -2.026 -1.661 1.00 94.12 93 PRO A C 1
ATOM 749 O O . PRO A 1 93 ? -4.544 -2.648 -0.735 1.00 94.12 93 PRO A O 1
ATOM 752 N N . ASP A 1 94 ? -4.938 -2.392 -2.939 1.00 95.94 94 ASP A N 1
ATOM 753 C CA . ASP A 1 94 ? -4.282 -3.631 -3.367 1.00 95.94 94 ASP A CA 1
ATOM 754 C C . ASP A 1 94 ? -2.759 -3.573 -3.185 1.00 95.94 94 ASP A C 1
ATOM 756 O O . ASP A 1 94 ? -2.078 -4.597 -3.188 1.00 95.94 94 ASP A O 1
ATOM 760 N N . ASN A 1 95 ? -2.201 -2.382 -2.953 1.00 96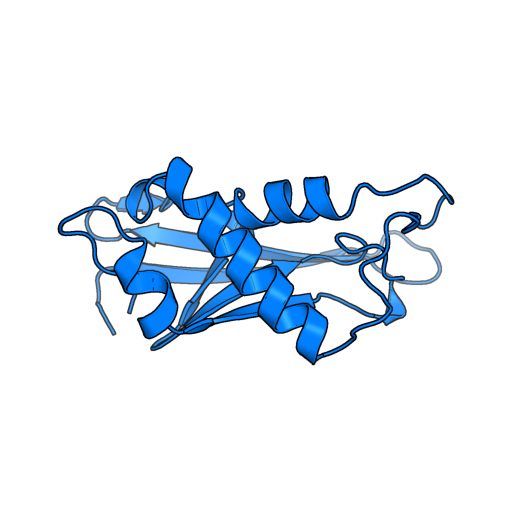.12 95 ASN A N 1
ATOM 761 C CA . ASN A 1 95 ? -0.785 -2.208 -2.632 1.00 96.12 95 ASN A CA 1
ATOM 762 C C . ASN A 1 95 ? -0.492 -2.279 -1.130 1.00 96.12 95 ASN A C 1
ATOM 764 O O . ASN A 1 95 ? 0.677 -2.239 -0.739 1.00 96.12 95 ASN A O 1
ATOM 768 N N . TRP A 1 96 ? -1.514 -2.371 -0.276 1.00 95.56 96 TRP A N 1
ATOM 769 C CA . TRP A 1 96 ? -1.346 -2.360 1.173 1.00 95.56 96 TRP A CA 1
ATOM 770 C C . TRP A 1 96 ? -1.360 -3.764 1.755 1.00 95.56 96 TRP A C 1
ATOM 772 O O . TRP A 1 96 ? -2.291 -4.529 1.544 1.00 95.56 96 TRP A O 1
ATOM 782 N N . SER A 1 97 ? -0.389 -4.065 2.608 1.00 94.69 97 SER A N 1
ATOM 783 C CA . SER A 1 97 ? -0.450 -5.224 3.492 1.00 94.69 97 SER A CA 1
ATOM 784 C C . SER A 1 97 ? -0.312 -4.816 4.942 1.00 94.69 97 SER A C 1
ATOM 786 O O . SER A 1 97 ? 0.327 -3.814 5.279 1.00 94.69 97 SER A O 1
ATOM 788 N N . PHE A 1 98 ? -0.920 -5.607 5.816 1.00 93.06 98 PHE A N 1
ATOM 789 C CA . PHE A 1 98 ? -0.934 -5.347 7.245 1.00 93.06 98 PHE A CA 1
ATOM 790 C C . PHE A 1 98 ? -0.324 -6.521 8.000 1.00 93.06 98 PHE A C 1
ATOM 792 O O . PHE A 1 98 ? -0.623 -7.686 7.747 1.00 93.06 98 PHE A O 1
ATOM 799 N N . SER A 1 99 ? 0.554 -6.189 8.938 1.00 89.88 99 SER A N 1
ATOM 800 C CA . SER A 1 99 ? 1.252 -7.123 9.815 1.00 89.88 99 SER A CA 1
ATOM 801 C C . SER A 1 99 ? 1.091 -6.684 11.263 1.00 89.88 99 SER A C 1
ATOM 803 O O . SER A 1 99 ? 0.627 -5.580 11.539 1.00 89.88 99 SER A O 1
ATOM 805 N N . LYS A 1 100 ? 1.645 -7.467 12.198 1.00 88.31 100 LYS A N 1
ATOM 806 C CA . LYS A 1 100 ? 1.385 -7.288 13.630 1.00 88.31 100 LYS A CA 1
ATOM 807 C C . LYS A 1 100 ? 1.587 -5.866 14.191 1.00 88.31 100 LYS A C 1
ATOM 809 O O . LYS A 1 100 ? 1.056 -5.483 15.232 1.00 88.31 100 LYS A O 1
ATOM 814 N N . THR A 1 101 ? 2.488 -5.104 13.576 1.00 90.25 101 THR A N 1
ATOM 815 C CA . THR A 1 101 ? 2.906 -3.785 14.082 1.00 90.25 101 THR A CA 1
ATOM 816 C C . THR A 1 101 ? 3.086 -2.733 12.993 1.00 90.25 101 THR A C 1
ATOM 818 O O . THR A 1 101 ? 3.454 -1.589 13.297 1.00 90.25 101 THR A O 1
ATOM 821 N N . ARG A 1 102 ? 2.904 -3.117 11.727 1.00 92.94 102 ARG A N 1
ATOM 822 C CA . ARG A 1 102 ? 3.311 -2.323 10.568 1.00 92.94 102 ARG A CA 1
ATOM 823 C C . ARG A 1 102 ? 2.369 -2.562 9.403 1.00 92.94 102 ARG A C 1
ATOM 825 O O . ARG A 1 102 ? 1.938 -3.692 9.192 1.00 92.94 102 ARG A O 1
ATOM 832 N N . ALA A 1 103 ? 2.138 -1.509 8.634 1.00 93.94 103 ALA A N 1
ATOM 833 C CA . ALA A 1 103 ? 1.617 -1.628 7.285 1.00 93.94 103 ALA A CA 1
ATOM 834 C C . ALA A 1 103 ? 2.779 -1.518 6.294 1.00 93.94 103 ALA A C 1
ATOM 836 O O . ALA A 1 103 ? 3.742 -0.781 6.542 1.00 93.94 103 ALA A O 1
ATOM 837 N N . HIS A 1 104 ? 2.675 -2.226 5.180 1.00 94.19 104 HIS A N 1
ATOM 838 C CA . HIS A 1 104 ? 3.582 -2.096 4.050 1.00 94.19 104 HIS A CA 1
ATOM 839 C C . HIS A 1 104 ? 2.784 -1.633 2.841 1.00 94.19 104 HIS A C 1
ATOM 841 O O . HIS A 1 104 ? 1.728 -2.185 2.558 1.00 94.19 104 HIS A O 1
ATOM 847 N N . ILE A 1 105 ? 3.296 -0.628 2.144 1.00 94.62 105 ILE A N 1
ATOM 848 C CA . ILE A 1 105 ? 2.764 -0.176 0.861 1.00 94.62 105 ILE A CA 1
ATOM 849 C C . ILE A 1 105 ? 3.787 -0.575 -0.190 1.00 94.62 105 ILE A C 1
ATOM 851 O O . ILE A 1 105 ? 4.931 -0.110 -0.140 1.00 94.62 105 ILE A O 1
ATOM 855 N N . ARG A 1 106 ? 3.391 -1.465 -1.093 1.00 93.56 106 ARG A N 1
ATOM 856 C CA . ARG A 1 106 ? 4.225 -1.953 -2.186 1.00 93.56 106 ARG A CA 1
ATOM 857 C C . ARG A 1 106 ? 4.181 -0.983 -3.356 1.00 93.56 106 ARG A C 1
ATOM 859 O O . ARG A 1 106 ? 3.115 -0.585 -3.798 1.00 93.56 106 ARG A O 1
ATOM 866 N N . PHE A 1 107 ? 5.355 -0.676 -3.874 1.00 90.81 107 PHE A N 1
ATOM 867 C CA . PHE A 1 107 ? 5.589 -0.015 -5.142 1.00 90.81 107 PHE A CA 1
ATOM 868 C C . PHE A 1 107 ? 6.123 -1.081 -6.093 1.00 90.81 107 PHE A C 1
ATOM 870 O O . PHE A 1 107 ? 7.166 -1.684 -5.830 1.00 90.81 107 PHE A O 1
ATOM 877 N N . GLY A 1 108 ? 5.376 -1.356 -7.155 1.00 89.06 108 GLY A N 1
ATOM 878 C CA . GLY A 1 108 ? 5.754 -2.321 -8.173 1.00 89.06 108 GLY A CA 1
ATOM 879 C C . GLY A 1 108 ? 6.998 -1.888 -8.948 1.00 89.06 108 GLY A C 1
ATOM 880 O O . GLY A 1 108 ? 7.502 -0.767 -8.823 1.00 89.06 108 GLY A O 1
ATOM 881 N N . ILE A 1 109 ? 7.487 -2.798 -9.785 1.00 85.44 109 ILE A N 1
ATOM 882 C CA . ILE A 1 109 ? 8.616 -2.532 -10.676 1.00 85.44 109 ILE A CA 1
ATOM 883 C C . ILE A 1 109 ? 8.281 -1.331 -11.573 1.00 85.44 109 ILE A C 1
ATOM 885 O O . ILE A 1 109 ? 7.251 -1.314 -12.241 1.00 85.44 109 ILE A O 1
ATOM 889 N N . GLY A 1 110 ? 9.151 -0.318 -11.582 1.00 79.69 110 GLY A N 1
ATOM 890 C CA . GLY A 1 110 ? 8.974 0.891 -12.393 1.00 79.69 110 GLY A CA 1
ATOM 891 C C . GLY A 1 110 ? 8.069 1.969 -11.791 1.00 79.69 110 GLY A C 1
ATOM 892 O O . GLY A 1 110 ? 8.110 3.106 -12.263 1.00 79.69 110 GLY A O 1
ATOM 893 N N . ASP A 1 111 ? 7.327 1.698 -10.708 1.00 83.94 111 ASP A N 1
ATOM 894 C CA . ASP A 1 111 ? 6.428 2.697 -10.101 1.00 83.94 111 ASP A CA 1
ATOM 895 C C . ASP A 1 111 ? 7.170 3.967 -9.664 1.00 83.94 111 ASP A C 1
ATOM 897 O O . ASP A 1 111 ? 6.616 5.070 -9.713 1.00 83.94 111 ASP A O 1
ATOM 901 N N . LEU A 1 112 ? 8.436 3.819 -9.273 1.00 7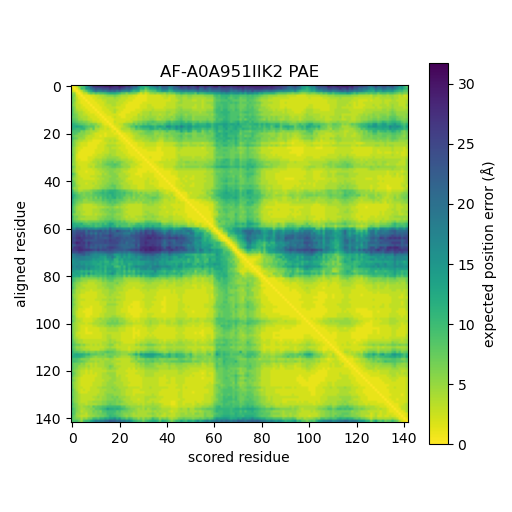9.25 112 LEU A N 1
ATOM 902 C CA . LEU A 1 112 ? 9.298 4.897 -8.794 1.00 79.25 112 LEU A CA 1
ATOM 903 C C . LEU A 1 112 ? 10.399 5.295 -9.788 1.00 79.25 112 LEU A C 1
ATOM 905 O O . LEU A 1 112 ? 11.309 6.021 -9.411 1.00 79.25 112 LEU A O 1
ATOM 909 N N . GLY A 1 113 ? 10.313 4.861 -11.051 1.00 71.81 113 GLY A N 1
ATOM 910 C CA . GLY A 1 113 ? 11.328 5.171 -12.069 1.00 71.81 113 GLY A CA 1
ATOM 911 C C . GLY A 1 113 ? 12.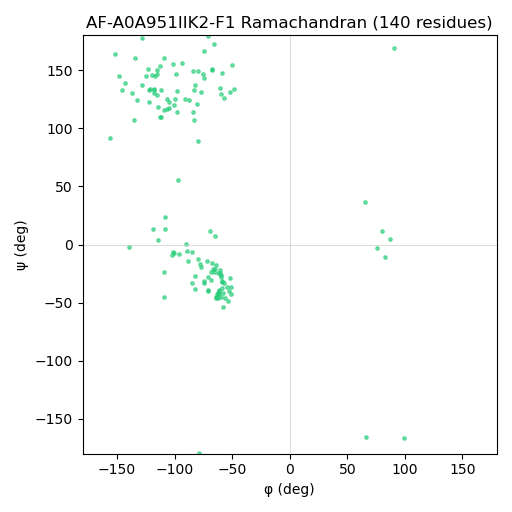516 4.216 -12.128 1.00 71.81 113 GLY A C 1
ATOM 912 O O . GLY A 1 113 ? 13.452 4.452 -12.886 1.00 71.81 113 GLY A O 1
ATOM 913 N N . GLY A 1 114 ? 12.476 3.149 -11.333 1.00 69.56 114 GLY A N 1
ATOM 914 C CA . GLY A 1 114 ? 13.488 2.103 -11.295 1.00 69.56 114 GLY A CA 1
ATOM 915 C C . GLY A 1 114 ? 13.372 1.085 -12.427 1.00 69.56 114 GLY A C 1
ATOM 916 O O . GLY A 1 114 ? 12.274 0.762 -12.876 1.00 69.56 114 GLY A O 1
ATOM 917 N N . GLY A 1 115 ? 14.502 0.523 -12.859 1.00 73.25 115 GLY A N 1
ATOM 918 C CA . GLY A 1 115 ? 14.512 -0.595 -13.808 1.00 73.25 115 GLY A CA 1
ATOM 919 C C . GLY A 1 115 ? 14.088 -1.926 -13.172 1.00 73.25 115 GLY A C 1
ATOM 920 O O . GLY A 1 115 ? 14.109 -2.079 -11.952 1.00 73.25 115 GLY A O 1
ATOM 921 N N . TYR A 1 116 ? 13.800 -2.935 -14.004 1.00 78.75 116 TYR A N 1
ATOM 922 C CA . TYR A 1 116 ? 13.393 -4.282 -13.559 1.00 78.75 116 TYR A CA 1
ATOM 923 C C . TYR A 1 116 ? 14.335 -4.902 -12.511 1.00 78.75 116 TYR A C 1
ATOM 925 O O . TYR A 1 116 ? 13.887 -5.540 -11.563 1.00 78.75 116 TYR A O 1
ATOM 933 N N . ALA A 1 117 ? 15.644 -4.656 -12.628 1.00 78.69 117 ALA A N 1
ATOM 934 C CA . ALA A 1 117 ? 16.658 -5.166 -11.703 1.00 78.69 117 ALA A CA 1
ATOM 935 C C . ALA A 1 117 ? 16.547 -4.623 -10.265 1.00 78.69 117 ALA A C 1
ATOM 937 O O . ALA A 1 117 ? 17.079 -5.246 -9.349 1.00 78.69 117 ALA A O 1
ATOM 938 N N . GLN A 1 118 ? 15.880 -3.483 -10.055 1.00 77.62 118 GLN A N 1
ATOM 939 C CA . GLN A 1 118 ? 15.653 -2.930 -8.716 1.00 77.62 118 GLN A CA 1
ATOM 940 C C . GLN A 1 118 ? 14.516 -3.646 -7.970 1.00 77.62 118 GLN A C 1
ATOM 942 O O . GLN A 1 118 ? 14.443 -3.548 -6.747 1.00 77.62 118 GLN A O 1
ATOM 947 N N . GLY A 1 119 ? 13.670 -4.398 -8.683 1.00 82.38 119 GLY A N 1
ATOM 948 C CA . GLY A 1 119 ? 12.554 -5.133 -8.098 1.00 82.38 119 GLY A CA 1
ATOM 949 C C . GLY A 1 119 ? 11.466 -4.233 -7.504 1.00 82.38 119 GLY A C 1
ATOM 950 O O . GLY A 1 119 ? 11.391 -3.034 -7.774 1.00 82.38 119 GLY A O 1
ATOM 951 N N . GLU A 1 120 ? 10.589 -4.844 -6.708 1.00 87.25 120 GLU A N 1
ATOM 952 C CA . GLU A 1 120 ? 9.550 -4.132 -5.962 1.00 87.25 120 GLU A CA 1
ATOM 953 C C . GLU A 1 120 ? 10.158 -3.385 -4.766 1.00 87.25 120 GLU A C 1
ATOM 955 O O . GLU A 1 120 ? 11.056 -3.882 -4.080 1.00 87.25 120 GLU A O 1
ATOM 960 N N . GLN A 1 121 ? 9.630 -2.198 -4.480 1.00 86.88 121 GLN A N 1
ATOM 961 C CA . GLN A 1 121 ? 10.026 -1.381 -3.337 1.00 86.88 121 GLN A CA 1
ATOM 962 C C . GLN A 1 121 ? 8.889 -1.289 -2.318 1.00 86.88 121 GLN A C 1
ATOM 964 O O . GLN A 1 121 ? 7.715 -1.394 -2.657 1.00 86.88 121 GLN A O 1
ATOM 969 N N . PHE A 1 122 ? 9.215 -1.071 -1.042 1.00 89.62 122 PHE A N 1
ATOM 970 C CA . PHE A 1 122 ? 8.214 -1.072 0.027 1.00 89.62 122 PHE A CA 1
ATOM 971 C C . PHE A 1 122 ? 8.364 0.131 0.951 1.00 89.62 122 PHE A C 1
ATOM 973 O O . PHE A 1 122 ? 9.393 0.313 1.601 1.00 89.62 122 PHE A O 1
ATOM 980 N N . CYS A 1 123 ? 7.287 0.896 1.111 1.00 91.06 123 CYS A N 1
ATOM 981 C CA . CYS A 1 123 ? 7.159 1.835 2.215 1.00 91.06 123 CYS A CA 1
ATOM 982 C C . CYS A 1 123 ? 6.631 1.093 3.442 1.00 91.06 123 CYS A C 1
ATOM 984 O O . CYS A 1 123 ? 5.489 0.640 3.467 1.00 91.06 123 CYS A O 1
ATOM 986 N N . THR A 1 124 ? 7.451 0.991 4.486 1.00 92.50 124 THR A N 1
ATOM 987 C CA . THR A 1 124 ? 7.045 0.363 5.748 1.00 92.50 124 THR A CA 1
ATOM 988 C C . THR A 1 124 ? 6.685 1.424 6.782 1.00 92.50 124 THR A C 1
ATOM 990 O O . THR A 1 124 ? 7.531 2.225 7.176 1.00 92.50 124 THR A O 1
ATOM 993 N N . LEU A 1 125 ? 5.444 1.404 7.268 1.00 92.00 125 LEU A N 1
ATOM 994 C CA . LEU A 1 125 ? 4.917 2.367 8.233 1.00 92.00 125 LEU A CA 1
ATOM 995 C C . LEU A 1 125 ? 4.571 1.670 9.543 1.00 92.00 125 LEU A C 1
ATOM 997 O O . LEU A 1 125 ? 3.840 0.679 9.564 1.00 92.00 125 LEU A O 1
ATOM 1001 N N . ARG A 1 126 ? 5.074 2.190 10.666 1.00 93.06 126 ARG A N 1
ATOM 1002 C CA . ARG A 1 126 ? 4.709 1.655 11.982 1.00 93.06 126 ARG A CA 1
ATOM 1003 C C . ARG A 1 126 ? 3.302 2.113 12.329 1.00 93.06 126 ARG A C 1
ATOM 1005 O O . ARG A 1 126 ? 2.920 3.249 12.059 1.00 93.06 126 ARG A O 1
ATOM 1012 N N . TYR A 1 127 ? 2.562 1.281 13.051 1.00 92.69 127 TYR A N 1
ATOM 1013 C CA . TYR A 1 127 ? 1.230 1.661 13.528 1.00 92.69 127 TYR A CA 1
ATOM 1014 C C . TYR A 1 127 ? 1.240 2.893 14.435 1.00 92.69 127 TYR A C 1
ATOM 1016 O O . TYR A 1 127 ? 0.268 3.639 14.450 1.00 92.69 127 TYR A O 1
ATOM 1024 N N . ALA A 1 128 ? 2.340 3.155 15.143 1.00 92.44 128 ALA A N 1
ATOM 1025 C CA . ALA A 1 128 ? 2.508 4.392 15.904 1.00 92.44 128 ALA A CA 1
ATOM 1026 C C . ALA A 1 128 ? 2.411 5.650 15.020 1.00 92.44 128 ALA A C 1
ATOM 1028 O O . ALA A 1 128 ? 1.815 6.636 15.442 1.00 92.44 128 ALA A O 1
ATOM 1029 N N . ASP A 1 129 ? 2.935 5.588 13.793 1.00 91.44 129 ASP A N 1
ATOM 1030 C CA . ASP A 1 129 ? 2.941 6.707 12.848 1.00 91.44 129 ASP A CA 1
ATOM 1031 C C . ASP A 1 129 ? 1.593 6.821 12.100 1.00 91.44 129 ASP A C 1
ATOM 1033 O O . ASP A 1 129 ? 1.183 7.913 11.713 1.00 91.44 129 ASP A O 1
ATOM 1037 N N . LEU A 1 130 ? 0.874 5.700 11.938 1.00 91.50 130 LEU A N 1
ATOM 1038 C CA . LEU A 1 130 ? -0.430 5.635 11.261 1.00 91.50 130 LEU A CA 1
ATOM 1039 C C . LEU A 1 130 ? -1.627 5.956 12.164 1.00 91.50 130 LEU A C 1
ATOM 1041 O O . LEU A 1 130 ? -2.607 6.526 11.692 1.00 91.50 130 LEU A O 1
ATOM 1045 N N . ARG A 1 131 ? -1.574 5.616 13.458 1.00 91.88 131 ARG A N 1
ATOM 1046 C CA . ARG A 1 131 ? -2.679 5.828 14.416 1.00 91.88 131 ARG A CA 1
ATOM 1047 C C . ARG A 1 131 ? -3.237 7.258 14.436 1.00 91.88 131 ARG A C 1
ATOM 1049 O O . ARG A 1 131 ? -4.458 7.385 14.448 1.00 91.88 131 ARG A O 1
ATOM 1056 N N . PRO A 1 132 ? -2.420 8.330 14.391 1.00 91.00 132 PRO A N 1
ATOM 1057 C CA . PRO A 1 132 ? -2.934 9.703 14.343 1.00 91.00 132 PRO A CA 1
ATOM 1058 C C . PRO A 1 132 ? -3.740 10.027 13.073 1.00 91.00 132 PRO A C 1
ATOM 1060 O O . PRO A 1 132 ? -4.463 11.023 13.026 1.00 91.00 132 PRO A O 1
ATOM 1063 N N . LEU A 1 133 ? -3.595 9.212 12.026 1.00 90.75 133 LEU A N 1
ATOM 1064 C CA . LEU A 1 133 ? -4.223 9.410 10.720 1.00 90.75 133 LEU A CA 1
ATOM 1065 C C . LEU A 1 133 ? -5.532 8.627 10.567 1.00 90.75 133 LEU A C 1
ATOM 1067 O O . LEU A 1 133 ? -6.242 8.834 9.583 1.00 90.75 133 LEU A O 1
ATOM 1071 N N . LEU A 1 134 ? -5.857 7.755 11.523 1.00 90.38 134 LEU A N 1
ATOM 1072 C CA . LEU A 1 134 ? -7.088 6.976 11.504 1.00 90.38 134 LEU A CA 1
ATOM 1073 C C . LEU A 1 134 ? -8.318 7.863 11.681 1.00 90.38 134 LEU A C 1
ATOM 1075 O O . LEU A 1 134 ? -8.289 8.889 12.369 1.00 90.38 134 LEU A O 1
ATOM 1079 N N . ARG A 1 135 ? -9.430 7.411 11.104 1.00 89.75 135 ARG A N 1
ATOM 1080 C CA . ARG A 1 135 ? -10.758 7.911 11.452 1.00 89.75 135 ARG A CA 1
ATOM 1081 C C . ARG A 1 135 ? -11.030 7.682 12.948 1.00 89.75 135 ARG A C 1
ATOM 1083 O O . ARG A 1 135 ? -10.587 6.670 13.502 1.00 89.75 135 ARG A O 1
ATOM 1090 N N . PRO A 1 136 ? -11.791 8.571 13.612 1.00 86.81 136 PRO A N 1
ATOM 1091 C CA . PRO A 1 136 ? -12.173 8.381 15.008 1.00 86.81 136 PRO A CA 1
ATOM 1092 C C . PRO A 1 136 ? -12.813 7.007 15.254 1.00 86.81 136 PRO A C 1
ATOM 1094 O O . PRO A 1 136 ? -13.699 6.586 14.515 1.00 86.81 136 PRO A O 1
ATOM 1097 N N . GLY A 1 137 ? -12.352 6.302 16.289 1.00 83.38 137 GLY A N 1
ATOM 1098 C CA . GLY A 1 137 ? -12.878 4.987 16.675 1.00 83.38 137 GLY A CA 1
ATOM 1099 C C . GLY A 1 137 ? -12.441 3.814 15.790 1.00 83.38 137 GLY A C 1
ATOM 1100 O O . GLY A 1 137 ? -12.781 2.675 16.103 1.00 83.38 137 GLY A O 1
ATOM 1101 N N . LYS A 1 138 ? -11.675 4.052 14.717 1.00 86.81 138 LYS A N 1
ATOM 1102 C CA . LYS A 1 138 ? -11.093 2.978 13.907 1.00 86.81 138 LYS A CA 1
ATOM 1103 C C . LYS A 1 138 ? -9.785 2.483 14.510 1.00 86.81 138 LYS A C 1
ATOM 1105 O O . LYS A 1 138 ? -9.033 3.230 15.136 1.00 86.81 138 LYS A O 1
ATOM 1110 N N . VAL A 1 139 ? -9.519 1.202 14.294 1.00 84.94 139 VAL A N 1
ATOM 1111 C CA . VAL A 1 139 ? -8.286 0.531 14.698 1.00 84.94 139 VAL A CA 1
ATOM 1112 C C . VAL A 1 139 ? -7.597 -0.012 13.458 1.00 84.94 139 VAL A C 1
ATOM 1114 O O . VAL A 1 139 ? -8.259 -0.412 12.503 1.00 84.94 139 VAL A O 1
ATOM 1117 N N . LEU A 1 140 ? -6.265 -0.001 13.466 1.00 84.94 140 LEU A N 1
ATOM 1118 C CA . LEU A 1 140 ? -5.513 -0.679 12.417 1.00 84.94 140 LEU A CA 1
ATOM 1119 C C . LEU A 1 140 ? -5.721 -2.189 12.540 1.00 84.94 140 LEU A C 1
ATOM 1121 O O . LEU A 1 140 ? -5.888 -2.687 13.663 1.00 84.94 140 LEU A O 1
ATOM 1125 N N . PRO A 1 141 ? -5.656 -2.906 11.409 1.00 80.25 141 PRO A N 1
ATOM 1126 C CA . PRO A 1 141 ? -5.516 -4.346 11.420 1.00 80.25 141 PRO A CA 1
ATOM 1127 C C . PRO A 1 141 ? -4.366 -4.799 12.326 1.00 80.25 141 PRO A C 1
ATOM 1129 O O . PRO A 1 141 ? -3.454 -4.025 12.611 1.00 80.25 141 PRO A O 1
ATOM 1132 N N . PRO A 1 142 ?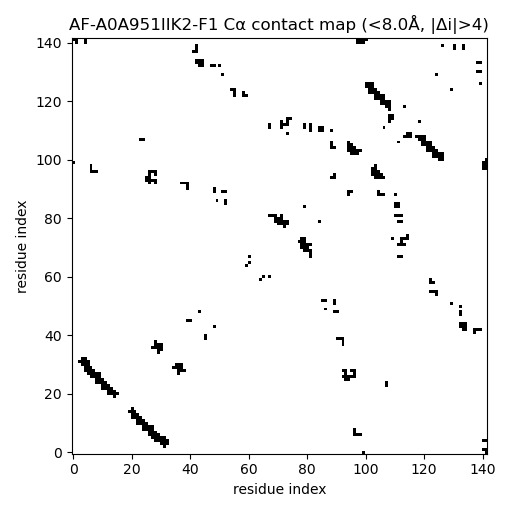 -4.424 -6.022 12.849 1.00 67.12 142 PRO A N 1
ATOM 1133 C CA . PRO A 1 142 ? -3.595 -6.456 13.956 1.00 67.12 142 PRO A CA 1
ATOM 1134 C C . PRO A 1 142 ? -2.179 -6.856 13.611 1.00 67.12 142 PRO A C 1
ATOM 1136 O O . PRO A 1 142 ? -1.832 -7.029 12.423 1.00 67.12 142 PRO A O 1
#

Radius of gyration: 16.14 Å; Cα contacts (8 Å, |Δi|>4): 237; chains: 1; bounding box: 38×30×41 Å

Solvent-accessible surface area (backbone atoms only — not comparable to full-atom values): 8240 Å² total; per-residue (Å²): 122,50,98,43,55,47,62,42,83,46,78,48,77,49,71,90,67,82,96,62,66,50,75,50,74,42,25,52,36,35,31,58,81,77,71,41,77,51,50,61,68,76,39,28,44,75,84,42,46,62,55,51,51,51,54,38,51,56,62,45,45,78,74,48,74,81,64,86,51,90,73,22,34,48,98,86,65,48,80,35,61,43,72,56,37,50,51,52,43,74,72,35,51,44,29,39,43,59,38,81,60,33,39,36,38,47,37,54,62,44,48,64,36,46,55,73,91,68,44,68,45,70,40,76,42,46,46,82,75,48,58,85,44,39,37,90,94,51,72,78,72,52

pLDDT: mean 83.07, std 13.13, range [45.53, 96.31]

Mean predicted aligned error: 6.38 Å